Protein AF-A0A356R8E4-F1 (afdb_monomer_lite)

Secondary structure (DSSP, 8-state):
-PPPPHHHHHHHHHHHHHHHHHHHHHHHHHHHHHHHHHT-GGGSTT-HHHHHHHHHHHHHHHHHHHHHHHHHHHHHHHHHHHHHHHHT-------------------

Structure (mmCIF, N/CA/C/O backbone):
data_AF-A0A356R8E4-F1
#
_entry.id   AF-A0A356R8E4-F1
#
loop_
_atom_site.group_PDB
_atom_site.id
_atom_site.type_symbol
_atom_site.label_atom_id
_atom_site.label_alt_id
_atom_site.label_comp_id
_atom_site.label_asym_id
_atom_site.label_entity_id
_atom_site.label_seq_id
_atom_site.pdbx_PDB_ins_code
_atom_site.Cartn_x
_atom_site.Cartn_y
_atom_site.Cartn_z
_atom_site.occupancy
_atom_site.B_iso_or_equiv
_atom_site.auth_seq_id
_atom_site.auth_comp_id
_atom_site.auth_asym_id
_atom_site.auth_atom_id
_atom_site.pdbx_PDB_model_num
ATOM 1 N N . GLU A 1 1 ? -9.125 18.161 23.603 1.00 61.84 1 GLU A N 1
ATOM 2 C CA . GLU A 1 1 ? -9.565 17.359 22.439 1.00 61.84 1 GLU A CA 1
ATOM 3 C C . GLU A 1 1 ? -10.425 16.207 22.950 1.00 61.84 1 GLU A C 1
ATOM 5 O O . GLU A 1 1 ? -10.231 15.809 24.094 1.00 61.84 1 GLU A O 1
ATOM 10 N N . LYS A 1 2 ? -11.423 15.741 22.189 1.00 72.94 2 LYS A N 1
ATOM 11 C CA . LYS A 1 2 ? -12.270 14.612 22.612 1.00 72.94 2 LYS A CA 1
ATOM 12 C C . LYS A 1 2 ? -11.476 13.303 22.434 1.00 72.94 2 LYS A C 1
ATOM 14 O O . LYS A 1 2 ? -10.842 13.168 21.389 1.00 72.94 2 LYS A O 1
ATOM 19 N N . PRO A 1 3 ? -11.492 12.363 23.400 1.00 81.62 3 PRO A N 1
ATOM 20 C CA . PRO A 1 3 ? -10.834 11.070 23.232 1.00 81.62 3 PRO A CA 1
ATOM 21 C C . PRO A 1 3 ? -11.473 10.277 22.083 1.00 81.62 3 PRO A C 1
ATOM 23 O O . PRO A 1 3 ? -12.690 10.333 21.886 1.00 81.62 3 PRO A O 1
ATOM 26 N N . TRP A 1 4 ? -10.641 9.555 21.333 1.00 88.25 4 TRP A N 1
ATOM 27 C CA . TRP A 1 4 ? -11.076 8.675 20.247 1.00 88.25 4 TRP A CA 1
ATOM 28 C C . TRP A 1 4 ? -11.941 7.540 20.796 1.00 88.25 4 TRP A C 1
ATOM 30 O O . TRP A 1 4 ? -11.560 6.886 21.767 1.00 88.25 4 TRP A O 1
ATOM 40 N N . THR A 1 5 ? -13.095 7.294 20.175 1.00 93.31 5 THR A N 1
ATOM 41 C CA . THR A 1 5 ? -13.955 6.159 20.531 1.00 93.31 5 THR A CA 1
ATOM 42 C C . THR A 1 5 ? -13.522 4.892 19.802 1.00 93.31 5 THR A C 1
ATOM 44 O O . THR A 1 5 ? -12.814 4.935 18.790 1.00 93.31 5 THR A O 1
ATOM 47 N N . GLY A 1 6 ? -13.988 3.736 20.285 1.00 93.75 6 GLY A N 1
ATOM 48 C CA . GLY A 1 6 ? -13.728 2.471 19.606 1.00 93.75 6 GLY A CA 1
ATOM 49 C C . GLY A 1 6 ? -14.255 2.444 18.166 1.00 93.75 6 GLY A C 1
ATOM 50 O O . GLY A 1 6 ? -13.584 1.917 17.281 1.00 93.75 6 GLY A O 1
ATOM 51 N N . ALA A 1 7 ? -15.409 3.071 17.912 1.00 94.69 7 ALA A N 1
ATOM 52 C CA . ALA A 1 7 ? -15.980 3.203 16.572 1.00 94.69 7 ALA A CA 1
ATOM 53 C C . ALA A 1 7 ? -15.115 4.078 15.650 1.00 94.69 7 ALA A C 1
ATOM 55 O O . ALA A 1 7 ? -14.849 3.670 14.519 1.00 94.69 7 ALA A O 1
ATOM 56 N N . ASP A 1 8 ? -14.609 5.212 16.149 1.00 95.88 8 ASP A N 1
ATOM 57 C CA . ASP A 1 8 ? -13.756 6.114 15.362 1.00 95.88 8 ASP A CA 1
ATOM 58 C C . ASP A 1 8 ? -12.471 5.400 14.899 1.00 95.88 8 ASP A C 1
ATOM 60 O O . ASP A 1 8 ? -12.039 5.529 13.754 1.00 95.88 8 ASP A O 1
ATOM 64 N N . LEU A 1 9 ? -11.865 4.584 15.769 1.00 96.31 9 LEU A N 1
ATOM 65 C CA . LEU A 1 9 ? -10.667 3.814 15.419 1.00 96.31 9 LEU A CA 1
ATOM 66 C C . LEU A 1 9 ? -10.956 2.719 14.385 1.00 96.31 9 LEU A C 1
ATOM 68 O O . LEU A 1 9 ? -10.120 2.451 13.521 1.00 96.31 9 LEU A O 1
ATOM 72 N N . LEU A 1 10 ? -12.132 2.088 14.434 1.00 97.56 10 LEU A N 1
ATOM 73 C CA . LEU A 1 10 ? -12.525 1.121 13.406 1.00 97.56 10 LEU A CA 1
ATOM 74 C C . LEU A 1 10 ? -12.748 1.788 12.045 1.00 97.56 10 LEU A C 1
ATOM 76 O O . LEU A 1 10 ? -12.331 1.227 11.031 1.00 97.56 10 LEU A O 1
ATOM 80 N N . GLU A 1 11 ? -13.343 2.981 12.020 1.00 97.69 11 GLU A N 1
ATOM 81 C CA . GLU A 1 11 ? -13.487 3.772 10.794 1.00 97.69 11 GLU A CA 1
ATOM 82 C C . GLU A 1 11 ? -12.114 4.149 10.221 1.00 97.69 11 GLU A C 1
ATOM 84 O O . GLU A 1 11 ? -11.840 3.911 9.043 1.00 97.69 11 GLU A O 1
ATOM 89 N N . MET A 1 12 ? -11.196 4.628 11.065 1.00 97.06 12 MET A N 1
ATOM 90 C CA . MET A 1 12 ? -9.822 4.930 10.654 1.00 97.06 12 MET A CA 1
ATOM 91 C C . MET A 1 12 ? -9.090 3.705 10.095 1.00 97.06 12 MET A C 1
ATOM 93 O O . MET A 1 12 ? -8.379 3.813 9.093 1.00 97.06 12 MET A O 1
ATOM 97 N N . ALA A 1 13 ? -9.281 2.526 10.697 1.00 98.00 13 ALA A N 1
ATOM 98 C CA . ALA A 1 13 ? -8.714 1.289 10.172 1.00 98.00 13 ALA A CA 1
ATOM 99 C C . ALA A 1 13 ? -9.215 0.997 8.749 1.00 98.00 13 ALA A C 1
ATOM 101 O O . ALA A 1 13 ? -8.412 0.685 7.871 1.00 98.00 13 ALA A O 1
ATOM 102 N N . GLN A 1 14 ? -10.519 1.155 8.509 1.00 98.31 14 GLN A N 1
ATOM 103 C CA . GLN A 1 14 ? -11.121 0.950 7.193 1.00 98.31 14 GLN A CA 1
ATOM 104 C C . GLN A 1 14 ? -10.590 1.947 6.153 1.00 98.31 14 GLN A C 1
ATOM 106 O O . GLN A 1 14 ? -10.285 1.549 5.028 1.00 98.31 14 GLN A O 1
ATOM 111 N N . LEU A 1 15 ? -10.425 3.220 6.526 1.00 98.38 15 LEU A N 1
ATOM 112 C CA . LEU A 1 15 ? -9.846 4.238 5.644 1.00 98.38 15 LEU A CA 1
ATOM 113 C C . LEU A 1 15 ? -8.406 3.894 5.241 1.00 98.38 15 LEU A C 1
ATOM 115 O O . LEU A 1 15 ? -8.028 4.041 4.075 1.00 98.38 15 LEU A O 1
ATOM 119 N N . TYR A 1 16 ? -7.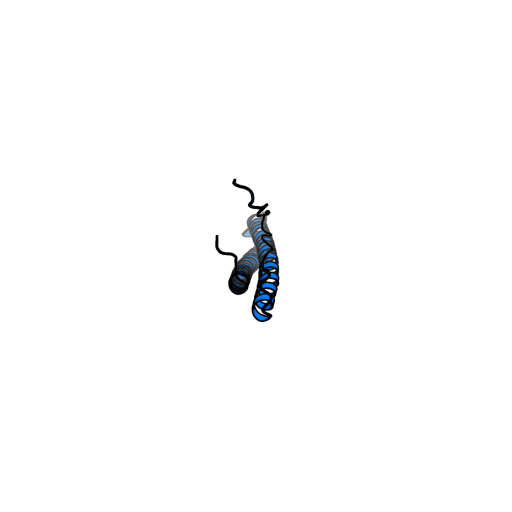594 3.410 6.184 1.00 98.19 16 TYR A N 1
ATOM 120 C CA . TYR A 1 16 ? -6.229 2.981 5.880 1.00 98.19 16 TYR A CA 1
ATOM 121 C C . TYR A 1 16 ? -6.176 1.727 5.012 1.00 98.19 16 TYR A C 1
ATOM 123 O O . TYR A 1 16 ? -5.346 1.678 4.104 1.00 98.19 16 TYR A O 1
ATOM 131 N N . ASP A 1 17 ? -7.063 0.754 5.230 1.00 98.44 17 ASP A N 1
ATOM 132 C CA . ASP A 1 17 ? -7.167 -0.419 4.358 1.00 98.44 17 ASP A CA 1
ATOM 133 C C . ASP A 1 17 ? -7.534 -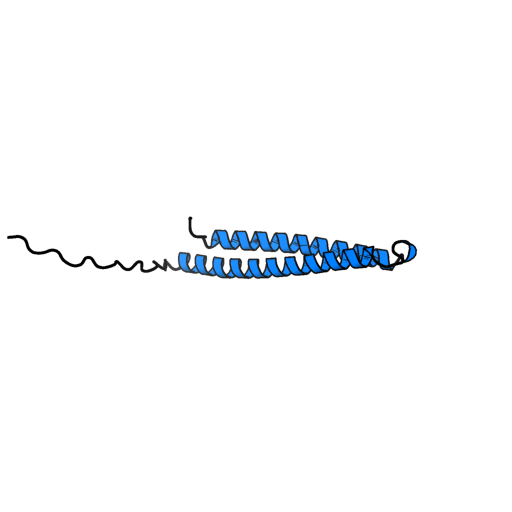0.020 2.924 1.00 98.44 17 ASP A C 1
ATOM 135 O O . ASP A 1 17 ? -6.856 -0.435 1.985 1.00 98.44 17 ASP A O 1
ATOM 139 N N . GLN A 1 18 ? -8.534 0.851 2.748 1.00 98.62 18 GLN A N 1
ATOM 140 C CA . GLN A 1 18 ? -8.932 1.335 1.424 1.00 98.62 18 GLN A CA 1
ATOM 141 C C . GLN A 1 18 ? -7.766 2.027 0.707 1.00 98.62 18 GLN A C 1
ATOM 143 O O . GLN A 1 18 ? -7.463 1.732 -0.449 1.00 98.62 18 GLN A O 1
ATOM 148 N N . LYS A 1 19 ? -7.058 2.917 1.407 1.00 98.56 19 LYS A N 1
ATOM 149 C CA . LYS A 1 19 ? -5.901 3.610 0.835 1.00 98.56 19 LYS A CA 1
ATOM 150 C C . LYS A 1 19 ? -4.752 2.648 0.520 1.00 98.56 19 LYS A C 1
ATOM 152 O O . LYS A 1 19 ? -4.027 2.852 -0.454 1.00 98.56 19 LYS A O 1
ATOM 157 N N . ALA A 1 20 ? -4.568 1.599 1.321 1.00 98.56 20 ALA A N 1
ATOM 158 C CA . ALA A 1 20 ? -3.596 0.559 1.017 1.00 98.56 20 ALA A CA 1
ATOM 159 C C . ALA A 1 20 ? -3.960 -0.166 -0.286 1.00 98.56 20 ALA A C 1
ATOM 161 O O . ALA A 1 20 ? -3.086 -0.332 -1.136 1.00 98.56 20 ALA A O 1
ATOM 162 N N . ASP A 1 21 ? -5.226 -0.537 -0.480 1.00 98.69 21 ASP A N 1
ATOM 163 C CA . ASP A 1 21 ? -5.702 -1.205 -1.700 1.00 98.69 21 ASP A CA 1
ATOM 164 C C . ASP A 1 21 ? -5.504 -0.335 -2.955 1.00 98.69 21 ASP A C 1
ATOM 166 O O . ASP A 1 21 ? -5.077 -0.830 -4.005 1.00 98.69 21 ASP A O 1
ATOM 170 N N . GLU A 1 22 ? -5.734 0.976 -2.845 1.00 98.62 22 GLU A N 1
ATOM 171 C CA . GLU A 1 22 ? -5.472 1.943 -3.919 1.00 98.62 22 GLU A CA 1
ATOM 172 C C . GLU A 1 22 ? -3.987 1.967 -4.319 1.00 98.62 22 GLU A C 1
ATOM 174 O O . GLU A 1 22 ? -3.653 1.865 -5.504 1.00 98.62 22 GLU A O 1
ATOM 179 N N . LEU A 1 23 ? -3.078 2.040 -3.339 1.00 98.62 23 LEU A N 1
ATOM 180 C CA . LEU A 1 23 ? -1.633 2.039 -3.596 1.00 98.62 23 LEU A CA 1
ATOM 181 C C . LEU A 1 23 ? -1.149 0.706 -4.177 1.00 98.62 23 LEU A C 1
ATOM 183 O O . LEU A 1 23 ? -0.296 0.707 -5.066 1.00 98.62 23 LEU A O 1
ATOM 187 N N . GLN A 1 24 ? -1.687 -0.425 -3.712 1.00 98.56 24 GLN A N 1
ATOM 188 C CA . GLN A 1 24 ? -1.360 -1.743 -4.268 1.00 98.56 24 GLN A CA 1
ATOM 189 C C . GLN A 1 24 ? -1.818 -1.853 -5.723 1.00 98.56 24 GLN A C 1
ATOM 191 O O . GLN A 1 24 ? -1.056 -2.296 -6.582 1.00 98.56 24 GLN A O 1
ATOM 196 N N . SER A 1 25 ? -3.026 -1.376 -6.024 1.00 98.62 25 SER A N 1
ATOM 197 C CA . SER A 1 25 ? -3.551 -1.337 -7.392 1.00 98.62 25 SER A CA 1
ATOM 198 C C . SER A 1 25 ? -2.682 -0.469 -8.307 1.00 98.62 25 SER A C 1
ATOM 200 O O . SER A 1 25 ? -2.392 -0.843 -9.448 1.00 98.62 25 SER A O 1
ATOM 202 N N . GLU A 1 26 ? -2.207 0.678 -7.810 1.00 98.50 26 GLU A N 1
ATOM 203 C CA . GLU A 1 26 ? -1.267 1.521 -8.548 1.00 98.50 26 GLU A CA 1
ATOM 204 C C . GLU A 1 26 ? 0.076 0.815 -8.789 1.00 98.50 26 GLU A C 1
ATOM 206 O O . GLU A 1 26 ? 0.594 0.873 -9.909 1.00 98.50 26 GLU A O 1
ATOM 211 N N . ALA A 1 27 ? 0.620 0.135 -7.775 1.00 98.62 27 ALA A N 1
ATOM 212 C CA . ALA A 1 27 ? 1.878 -0.599 -7.874 1.00 98.62 27 ALA A CA 1
ATOM 213 C C . ALA A 1 27 ? 1.814 -1.680 -8.962 1.00 98.62 27 ALA A C 1
ATOM 215 O O . ALA A 1 27 ? 2.645 -1.685 -9.871 1.00 98.62 27 ALA A O 1
ATOM 216 N N . VAL A 1 28 ? 0.764 -2.508 -8.943 1.00 98.62 28 VAL A N 1
ATOM 217 C CA . VAL A 1 28 ? 0.530 -3.555 -9.951 1.00 98.62 28 VAL A CA 1
ATOM 218 C C . VAL A 1 28 ? 0.446 -2.958 -11.356 1.00 98.62 28 VAL A C 1
ATOM 220 O O . VAL A 1 28 ? 1.063 -3.463 -12.295 1.00 98.62 28 VAL A O 1
ATOM 223 N N . ARG A 1 29 ? -0.271 -1.842 -11.527 1.00 98.56 29 ARG A N 1
ATOM 224 C CA . ARG A 1 29 ? -0.385 -1.165 -12.828 1.00 98.56 29 ARG A CA 1
ATOM 225 C C . ARG A 1 29 ? 0.971 -0.668 -13.341 1.00 98.56 29 ARG A C 1
ATOM 227 O O . ARG A 1 29 ? 1.232 -0.725 -14.543 1.00 98.56 29 ARG A O 1
ATOM 234 N N . LEU A 1 30 ? 1.826 -0.146 -12.462 1.00 98.44 30 LEU A N 1
ATOM 235 C CA . LEU A 1 30 ? 3.172 0.311 -12.821 1.00 98.44 30 LEU A CA 1
ATOM 236 C C . LEU A 1 30 ? 4.087 -0.859 -13.198 1.00 98.44 30 LEU A C 1
ATOM 238 O O . LEU A 1 30 ? 4.798 -0.771 -14.200 1.00 98.44 30 LEU A O 1
ATOM 242 N N . GLU A 1 31 ? 4.018 -1.964 -12.458 1.00 98.25 31 GLU A N 1
ATOM 243 C CA . GLU A 1 31 ? 4.751 -3.197 -12.763 1.00 98.25 31 GLU A CA 1
ATOM 244 C C . GLU A 1 31 ? 4.341 -3.766 -14.122 1.00 98.25 31 GLU A C 1
ATOM 246 O O . GLU A 1 31 ? 5.196 -4.031 -14.963 1.00 98.25 31 GLU A O 1
ATOM 251 N N . GLN A 1 32 ? 3.038 -3.857 -14.403 1.00 98.00 32 GLN A N 1
ATOM 252 C CA . GLN A 1 32 ? 2.526 -4.312 -15.701 1.00 98.00 32 GLN A CA 1
ATOM 253 C C . GLN A 1 32 ? 3.023 -3.441 -16.861 1.00 98.00 32 GLN A C 1
ATOM 255 O O . GLN A 1 32 ? 3.407 -3.953 -17.917 1.00 98.00 32 GLN A O 1
ATOM 260 N N . ARG A 1 33 ? 3.067 -2.116 -16.669 1.00 96.38 33 ARG A N 1
ATOM 261 C CA . ARG A 1 33 ? 3.635 -1.193 -17.661 1.00 96.38 33 ARG A CA 1
ATOM 262 C C . ARG A 1 33 ? 5.131 -1.436 -17.863 1.00 96.38 33 ARG A C 1
ATOM 264 O O . ARG A 1 33 ? 5.586 -1.460 -19.005 1.00 96.38 33 ARG A O 1
ATOM 271 N N . ALA A 1 34 ? 5.887 -1.655 -16.788 1.00 96.25 34 ALA A N 1
ATOM 272 C CA . ALA A 1 34 ? 7.316 -1.954 -16.870 1.00 96.25 34 ALA A CA 1
ATOM 273 C C . ALA A 1 34 ? 7.579 -3.282 -17.598 1.00 96.25 34 ALA A C 1
ATOM 275 O O . ALA A 1 34 ? 8.445 -3.344 -18.470 1.00 96.25 34 ALA A O 1
ATOM 276 N N . ILE A 1 35 ? 6.790 -4.316 -17.308 1.00 95.75 35 ILE A N 1
ATOM 277 C CA . ILE A 1 35 ? 6.846 -5.610 -17.999 1.00 95.75 35 ILE A CA 1
ATOM 278 C C . ILE A 1 35 ? 6.556 -5.429 -19.495 1.00 95.75 35 ILE A C 1
ATOM 280 O O . ILE A 1 35 ? 7.332 -5.888 -20.327 1.00 95.75 35 ILE A O 1
ATOM 284 N N . SER A 1 36 ? 5.524 -4.658 -19.846 1.00 95.25 36 SER A N 1
ATOM 285 C CA . SER A 1 36 ? 5.169 -4.387 -21.250 1.00 95.25 36 SER A CA 1
ATOM 286 C C . SER A 1 36 ? 6.291 -3.683 -22.032 1.00 95.25 36 SER A C 1
ATOM 288 O O . SER A 1 36 ? 6.448 -3.895 -23.233 1.00 95.25 36 SER A O 1
ATOM 290 N N . LEU A 1 37 ? 7.089 -2.833 -21.373 1.00 93.19 37 LEU A N 1
ATOM 291 C CA . LEU A 1 37 ? 8.279 -2.228 -21.986 1.00 93.19 37 LEU A CA 1
ATOM 292 C C . LEU A 1 37 ? 9.444 -3.212 -22.117 1.00 93.19 37 LEU A C 1
ATOM 294 O O . LEU A 1 37 ? 10.280 -3.044 -23.002 1.00 93.19 37 LEU A O 1
ATOM 298 N N . ALA A 1 38 ? 9.523 -4.236 -21.265 1.00 90.50 38 ALA A N 1
ATOM 299 C CA . ALA A 1 38 ? 10.582 -5.240 -21.345 1.00 90.50 38 ALA A CA 1
ATOM 300 C C . ALA A 1 38 ? 10.473 -6.066 -22.634 1.00 90.50 38 ALA A C 1
ATOM 302 O O . ALA A 1 38 ? 11.492 -6.429 -23.215 1.00 90.50 38 ALA A O 1
ATOM 303 N N . GLU A 1 39 ? 9.248 -6.265 -23.120 1.00 93.19 39 GLU A N 1
ATOM 304 C CA . GLU A 1 39 ? 8.943 -6.892 -24.412 1.00 93.19 39 GLU A CA 1
ATOM 305 C C . GLU A 1 39 ? 9.273 -5.990 -25.615 1.00 93.19 39 GLU A C 1
ATOM 307 O O . GLU A 1 39 ? 9.331 -6.459 -26.752 1.00 93.19 39 GLU A O 1
ATOM 312 N N . LYS A 1 40 ? 9.518 -4.689 -25.389 1.00 93.50 40 LYS A N 1
ATOM 313 C CA . LYS A 1 40 ? 9.799 -3.690 -26.435 1.00 93.50 40 LYS A CA 1
ATOM 314 C C . LYS A 1 40 ? 11.094 -2.918 -26.144 1.00 93.50 40 LYS A C 1
ATOM 316 O O . LYS A 1 40 ? 11.038 -1.707 -25.921 1.00 93.50 40 LYS A O 1
ATOM 321 N N . PRO A 1 41 ? 12.280 -3.558 -26.211 1.00 89.44 41 PRO A N 1
ATOM 322 C CA . PRO A 1 41 ? 13.541 -2.919 -25.827 1.00 89.44 41 PRO A CA 1
ATOM 323 C C . PRO A 1 41 ? 13.860 -1.634 -26.600 1.00 89.44 41 PRO A C 1
ATOM 325 O O . PRO A 1 41 ? 14.477 -0.732 -26.057 1.00 89.44 41 PRO A O 1
ATOM 328 N N . HIS A 1 42 ? 13.407 -1.503 -27.848 1.00 93.50 42 HIS A N 1
ATOM 329 C CA . HIS A 1 42 ? 13.607 -0.291 -28.652 1.00 93.50 42 HIS A CA 1
ATOM 330 C C . HIS A 1 42 ? 12.873 0.946 -28.099 1.00 93.50 42 HIS A C 1
ATOM 332 O O . HIS A 1 42 ? 13.287 2.066 -28.381 1.00 93.50 42 HIS A O 1
ATOM 338 N N . MET A 1 43 ? 11.812 0.755 -27.307 1.00 93.88 43 MET A N 1
ATOM 339 C CA . MET A 1 43 ? 11.054 1.839 -26.668 1.00 93.88 43 MET A CA 1
ATOM 340 C C . MET A 1 43 ? 11.699 2.324 -25.363 1.00 93.88 43 MET A C 1
ATOM 342 O O . MET A 1 43 ? 11.439 3.445 -24.939 1.00 93.88 43 MET A O 1
ATOM 346 N N . ASP A 1 44 ? 12.536 1.496 -24.730 1.00 94.62 44 ASP A N 1
ATOM 347 C CA . ASP A 1 44 ? 13.326 1.852 -23.544 1.00 94.62 44 ASP A CA 1
ATOM 348 C C . ASP A 1 44 ? 14.699 1.144 -23.570 1.00 94.62 44 ASP A C 1
ATOM 350 O O . ASP A 1 44 ? 14.953 0.241 -22.767 1.00 94.62 44 ASP A O 1
ATOM 354 N N . PRO A 1 45 ? 15.613 1.524 -24.490 1.00 91.06 45 PRO A N 1
ATOM 355 C CA . PRO A 1 45 ? 16.847 0.764 -24.738 1.00 91.06 45 PRO A CA 1
ATOM 356 C C . PRO A 1 45 ? 17.793 0.706 -23.543 1.00 91.06 45 PRO A C 1
ATOM 358 O O . PRO A 1 45 ? 18.583 -0.225 -23.409 1.00 91.06 45 PRO A O 1
ATOM 361 N N . LYS A 1 46 ? 17.727 1.724 -22.680 1.00 94.94 46 LYS A N 1
ATOM 362 C CA . LYS A 1 46 ? 18.548 1.835 -21.471 1.00 94.94 46 LYS A CA 1
ATOM 363 C C . LYS A 1 46 ? 17.810 1.369 -20.213 1.00 94.94 46 LYS A C 1
ATOM 365 O O . LYS A 1 46 ? 18.408 1.353 -19.143 1.00 94.94 46 LYS A O 1
ATOM 370 N N . GLY A 1 47 ? 16.533 0.997 -20.321 1.00 95.12 47 GLY A N 1
ATOM 371 C CA . GLY A 1 47 ? 15.727 0.515 -19.199 1.00 95.12 47 GLY A CA 1
ATOM 372 C C . GLY A 1 47 ? 15.408 1.578 -18.142 1.00 95.12 47 GLY A C 1
ATOM 373 O O . GLY A 1 47 ? 15.055 1.217 -17.015 1.00 95.12 47 GLY A O 1
ATOM 374 N N . PHE A 1 48 ? 15.570 2.870 -18.443 1.00 96.69 48 PHE A N 1
ATOM 375 C CA . PHE A 1 48 ? 15.387 3.936 -17.454 1.00 96.69 48 PHE A CA 1
ATOM 376 C C . PHE A 1 48 ? 13.922 4.082 -17.061 1.00 96.69 48 PHE A C 1
ATOM 378 O O . PHE A 1 48 ? 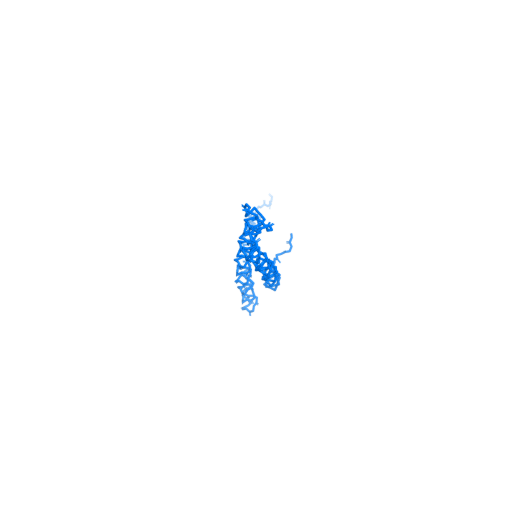13.614 4.217 -15.876 1.00 96.69 48 PHE A O 1
ATOM 385 N N . THR A 1 49 ? 13.011 4.008 -18.032 1.00 96.25 49 THR A N 1
ATOM 386 C CA . THR A 1 49 ? 11.573 4.124 -17.776 1.00 96.25 49 THR A CA 1
ATOM 387 C C . THR A 1 49 ? 11.069 2.922 -16.986 1.00 96.25 49 THR A C 1
ATOM 389 O O . THR A 1 49 ? 10.386 3.098 -15.976 1.00 96.25 49 THR A O 1
ATOM 392 N N . ARG A 1 50 ? 11.475 1.708 -17.376 1.00 96.38 50 ARG A N 1
ATOM 393 C CA . ARG A 1 50 ? 11.204 0.478 -16.619 1.00 96.38 50 ARG A CA 1
ATOM 394 C C . ARG A 1 50 ? 11.673 0.573 -15.179 1.00 96.38 50 ARG A C 1
ATOM 396 O O . ARG A 1 50 ? 10.895 0.321 -14.265 1.00 96.38 50 ARG A O 1
ATOM 403 N N . THR A 1 51 ? 12.935 0.941 -14.984 1.00 97.25 51 THR A N 1
ATOM 404 C CA . THR A 1 51 ? 13.528 1.048 -13.648 1.00 97.25 51 THR A CA 1
ATOM 405 C C . THR A 1 51 ? 12.794 2.097 -12.816 1.00 97.25 51 THR A C 1
ATOM 407 O O . THR A 1 51 ? 12.453 1.831 -11.667 1.00 97.25 51 THR A O 1
ATOM 410 N N . GLY A 1 52 ? 12.462 3.248 -13.407 1.00 97.88 52 GLY A N 1
ATOM 411 C CA . GLY A 1 52 ? 11.677 4.292 -12.751 1.00 97.88 52 GLY A CA 1
ATOM 412 C C . GLY A 1 52 ? 10.305 3.802 -12.281 1.00 97.88 52 GLY A C 1
ATOM 413 O O . GLY A 1 52 ? 9.947 4.001 -11.122 1.00 97.88 52 GLY A O 1
ATOM 414 N N . TRP A 1 53 ? 9.548 3.108 -13.134 1.00 98.19 53 TRP A N 1
ATOM 415 C CA . TRP A 1 53 ? 8.246 2.553 -12.744 1.00 98.19 53 TRP A CA 1
ATOM 416 C C . TRP A 1 53 ? 8.355 1.478 -11.664 1.00 98.19 53 TRP A C 1
ATOM 418 O O . TRP A 1 53 ? 7.558 1.499 -10.730 1.00 98.19 53 TRP A O 1
ATOM 428 N N . MET A 1 54 ? 9.357 0.598 -11.736 1.00 98.25 54 MET A N 1
ATOM 429 C CA . MET A 1 54 ? 9.588 -0.425 -10.708 1.00 98.25 54 MET A CA 1
ATOM 430 C C . MET A 1 54 ? 9.956 0.186 -9.348 1.00 98.25 54 MET A C 1
ATOM 432 O O . MET A 1 54 ? 9.498 -0.296 -8.311 1.00 98.25 54 MET A O 1
ATOM 436 N N . LEU A 1 55 ? 10.740 1.271 -9.333 1.00 98.50 55 LEU A N 1
ATOM 437 C CA . LEU A 1 55 ? 11.059 2.007 -8.105 1.00 98.50 55 LEU A CA 1
ATOM 438 C C . LEU A 1 55 ? 9.806 2.635 -7.485 1.00 98.50 55 LEU A C 1
ATOM 440 O O . LEU A 1 55 ? 9.588 2.513 -6.278 1.00 98.50 55 LEU A O 1
ATOM 444 N N . ILE A 1 56 ? 8.955 3.262 -8.304 1.00 98.25 56 ILE A N 1
ATOM 445 C CA . ILE A 1 56 ? 7.694 3.841 -7.825 1.00 98.25 56 ILE A CA 1
ATOM 446 C C . ILE A 1 56 ? 6.773 2.733 -7.301 1.00 98.25 56 ILE A C 1
ATOM 448 O O . ILE A 1 56 ? 6.260 2.862 -6.192 1.00 98.25 56 ILE A O 1
ATOM 452 N N . ALA A 1 57 ? 6.610 1.626 -8.032 1.00 98.44 57 ALA A N 1
ATOM 453 C CA . ALA A 1 57 ? 5.807 0.484 -7.589 1.00 98.44 57 ALA A CA 1
ATOM 454 C C . ALA A 1 57 ? 6.289 -0.067 -6.238 1.00 98.44 57 ALA A C 1
ATOM 456 O O . ALA A 1 57 ? 5.493 -0.239 -5.317 1.00 98.44 57 ALA A O 1
ATOM 457 N N . SER A 1 58 ? 7.604 -0.233 -6.071 1.00 98.50 58 SER A N 1
ATOM 458 C CA . SER A 1 58 ? 8.207 -0.674 -4.805 1.00 98.50 58 SER A CA 1
ATOM 459 C C . SER A 1 58 ? 7.898 0.289 -3.653 1.00 98.50 58 SER A C 1
ATOM 461 O O . SER A 1 58 ? 7.557 -0.139 -2.549 1.00 98.50 58 SER A O 1
ATOM 463 N N . SER A 1 59 ? 7.959 1.601 -3.905 1.00 98.62 59 SER A N 1
ATOM 464 C CA . SER A 1 59 ? 7.565 2.610 -2.917 1.00 98.62 59 SER A CA 1
ATOM 465 C C . SER A 1 59 ? 6.080 2.516 -2.557 1.00 98.62 59 SER A C 1
ATOM 467 O O . SER A 1 59 ? 5.742 2.666 -1.385 1.00 98.62 59 SER A O 1
ATOM 469 N N . ARG A 1 60 ? 5.197 2.252 -3.527 1.00 98.44 60 ARG A N 1
ATOM 470 C CA . ARG A 1 60 ? 3.752 2.090 -3.295 1.00 98.44 60 ARG A CA 1
ATOM 471 C C . ARG A 1 60 ? 3.440 0.847 -2.471 1.00 98.44 60 ARG A C 1
ATOM 473 O O . ARG A 1 60 ? 2.671 0.946 -1.518 1.00 98.44 60 ARG A O 1
ATOM 480 N N . TRP A 1 61 ? 4.099 -0.276 -2.754 1.00 98.50 61 TRP A N 1
ATOM 481 C CA . TRP A 1 61 ? 4.005 -1.483 -1.931 1.00 98.50 61 TRP A CA 1
ATOM 482 C C . TRP A 1 61 ? 4.423 -1.238 -0.485 1.00 98.50 61 TRP A C 1
ATOM 484 O O . TRP A 1 61 ? 3.721 -1.658 0.436 1.00 98.50 61 TRP A O 1
ATOM 494 N N . LYS A 1 62 ? 5.536 -0.524 -0.279 1.00 98.62 62 LYS A N 1
ATOM 495 C CA . LYS A 1 62 ? 6.005 -0.170 1.064 1.00 98.62 62 LYS A CA 1
ATOM 496 C C . LYS A 1 62 ? 4.968 0.669 1.815 1.00 98.62 62 LYS A C 1
ATOM 498 O O . LYS A 1 62 ? 4.583 0.298 2.918 1.00 98.62 62 LYS A O 1
ATOM 503 N N . SER A 1 63 ? 4.462 1.738 1.201 1.00 98.56 63 SER A N 1
ATOM 504 C CA . SER A 1 63 ? 3.452 2.596 1.831 1.00 98.56 63 SER A CA 1
ATOM 505 C C . SER A 1 63 ? 2.128 1.870 2.087 1.00 98.56 63 SER A C 1
ATOM 507 O O . SER A 1 63 ? 1.504 2.082 3.122 1.00 98.56 63 SER A O 1
ATOM 509 N N . ALA A 1 64 ? 1.703 0.972 1.193 1.00 98.50 64 ALA A N 1
ATOM 510 C CA . ALA A 1 64 ? 0.527 0.138 1.428 1.00 98.50 64 ALA A CA 1
ATOM 511 C C . ALA A 1 64 ? 0.713 -0.792 2.635 1.00 98.50 64 ALA A C 1
ATOM 513 O O . ALA A 1 64 ? -0.212 -0.977 3.421 1.00 98.50 64 ALA A O 1
ATOM 514 N N . LYS A 1 65 ? 1.911 -1.365 2.803 1.00 98.50 65 LYS A N 1
ATOM 515 C CA . LYS A 1 65 ? 2.237 -2.192 3.968 1.00 98.50 65 LYS A CA 1
ATOM 516 C C . LYS A 1 65 ? 2.152 -1.383 5.267 1.00 98.50 65 LYS A C 1
ATOM 518 O O . LYS A 1 65 ? 1.487 -1.824 6.196 1.00 98.50 65 LYS A O 1
ATOM 523 N N . GLU A 1 66 ? 2.758 -0.198 5.300 1.00 98.56 66 GLU A N 1
ATOM 524 C CA . GLU A 1 66 ? 2.711 0.712 6.456 1.00 98.56 66 GLU A CA 1
ATOM 525 C C . GLU A 1 66 ? 1.262 1.092 6.817 1.00 98.56 66 GLU A C 1
ATOM 527 O O . GLU A 1 66 ? 0.879 1.060 7.985 1.00 98.56 66 GLU A O 1
ATOM 532 N N . LEU A 1 67 ? 0.416 1.374 5.818 1.00 98.50 67 LEU A N 1
ATOM 533 C CA . LEU A 1 67 ? -1.011 1.635 6.035 1.00 98.50 67 LEU A CA 1
ATOM 534 C C . LEU A 1 67 ? -1.745 0.427 6.623 1.00 98.50 67 LEU A C 1
ATOM 536 O O . LEU A 1 67 ? -2.538 0.603 7.543 1.00 98.50 67 LEU A O 1
ATOM 540 N N . ARG A 1 68 ? -1.470 -0.794 6.150 1.00 98.31 68 ARG A N 1
ATOM 541 C CA . ARG A 1 68 ? -2.080 -2.014 6.709 1.00 98.31 68 ARG A CA 1
ATOM 542 C C . ARG A 1 68 ? -1.631 -2.281 8.145 1.00 98.31 68 ARG A C 1
ATOM 544 O O . ARG A 1 68 ? -2.436 -2.723 8.960 1.00 98.31 68 ARG A O 1
ATOM 551 N N . GLU A 1 69 ? -0.373 -1.996 8.470 1.00 98.44 69 GLU A N 1
ATOM 552 C CA . GLU A 1 69 ? 0.132 -2.073 9.845 1.00 98.44 69 GLU A CA 1
ATOM 553 C C . GLU A 1 69 ? -0.601 -1.063 10.745 1.00 98.44 69 GLU A C 1
ATOM 555 O O . GLU A 1 69 ? -1.095 -1.430 11.812 1.00 98.44 69 GLU A O 1
ATOM 560 N N . MET A 1 70 ? -0.787 0.178 10.279 1.00 97.69 70 MET A N 1
ATOM 561 C CA . MET A 1 70 ? -1.598 1.172 10.989 1.00 97.69 70 MET A CA 1
ATOM 562 C C . MET A 1 70 ? -3.061 0.743 11.123 1.00 97.69 70 MET A C 1
ATOM 564 O O . MET A 1 70 ? -3.613 0.838 12.219 1.00 97.69 70 MET A O 1
ATOM 568 N N . ALA A 1 71 ? -3.682 0.226 10.063 1.00 98.06 71 ALA A N 1
ATOM 569 C CA . ALA A 1 71 ? -5.050 -0.282 10.101 1.00 98.06 71 ALA A CA 1
ATOM 570 C C . ALA A 1 71 ? -5.208 -1.400 11.140 1.00 98.06 71 ALA A C 1
ATOM 572 O O . ALA A 1 71 ? -6.167 -1.401 11.909 1.00 98.06 71 ALA A O 1
ATOM 573 N N . ALA A 1 72 ? -4.242 -2.320 11.223 1.00 98.25 72 ALA A N 1
ATOM 574 C CA . ALA A 1 72 ? -4.244 -3.389 12.216 1.00 98.25 72 ALA A CA 1
ATOM 575 C C . ALA A 1 72 ? -4.172 -2.848 13.654 1.00 98.25 72 ALA A C 1
ATOM 577 O O . ALA A 1 72 ? -4.933 -3.311 14.507 1.00 98.25 72 ALA A O 1
ATOM 578 N N . MET A 1 73 ? -3.326 -1.842 13.912 1.00 97.81 73 MET A N 1
ATOM 579 C CA . MET A 1 73 ? -3.245 -1.182 15.222 1.00 97.81 73 MET A CA 1
ATOM 580 C C . MET A 1 73 ? -4.578 -0.529 15.607 1.00 97.81 73 MET A C 1
ATOM 582 O O . MET A 1 73 ? -5.113 -0.815 16.678 1.00 97.81 73 MET A O 1
ATOM 586 N N . HIS A 1 74 ? -5.160 0.271 14.709 1.00 96.88 74 HIS A N 1
ATOM 587 C CA . HIS A 1 74 ? -6.439 0.948 14.951 1.00 96.88 74 HIS A CA 1
ATOM 588 C C . HIS A 1 74 ? -7.580 -0.056 15.140 1.00 96.88 74 HIS A C 1
ATOM 590 O O . HIS A 1 74 ? -8.409 0.097 16.032 1.00 96.88 74 HIS A O 1
ATOM 596 N N . ARG A 1 75 ? -7.595 -1.144 14.364 1.00 97.56 75 ARG A N 1
ATOM 597 C CA . ARG A 1 75 ? -8.605 -2.198 14.490 1.00 97.56 75 ARG A CA 1
ATOM 598 C C . ARG A 1 75 ? -8.494 -2.951 15.813 1.00 97.56 75 ARG A C 1
ATOM 600 O O . ARG A 1 75 ? -9.516 -3.307 16.397 1.00 97.56 75 ARG A O 1
ATOM 607 N N . SER A 1 76 ? -7.271 -3.228 16.263 1.00 97.31 76 SER A N 1
ATOM 608 C CA . SER A 1 76 ? -7.021 -3.875 17.552 1.00 97.31 76 SER A CA 1
ATOM 609 C C . SER A 1 76 ? -7.497 -2.989 18.701 1.00 97.31 76 SER A C 1
ATOM 611 O O . SER A 1 76 ? -8.255 -3.447 19.556 1.00 97.31 76 SER A O 1
ATOM 613 N N . GLU A 1 77 ? -7.116 -1.713 18.685 1.00 96.44 77 GLU A N 1
ATOM 614 C CA . GLU A 1 77 ? -7.477 -0.768 19.739 1.00 96.44 77 GLU A CA 1
ATOM 615 C C . GLU A 1 77 ? -8.974 -0.436 19.737 1.00 96.44 77 GLU A C 1
ATOM 617 O O . GLU A 1 77 ? -9.615 -0.462 20.785 1.00 96.44 77 GLU A O 1
ATOM 622 N N . GLY A 1 78 ? -9.577 -0.245 18.562 1.00 96.44 78 GLY A N 1
ATOM 623 C CA . GLY A 1 78 ? -11.016 -0.014 18.435 1.00 96.44 78 GLY A CA 1
ATOM 624 C C . GLY A 1 78 ? -11.844 -1.165 19.008 1.00 96.44 78 GLY A C 1
ATOM 625 O O . GLY A 1 78 ? -12.789 -0.944 19.764 1.00 96.44 78 GLY A O 1
ATOM 626 N N . LYS A 1 79 ? -11.442 -2.416 18.741 1.00 95.88 79 LYS A N 1
ATOM 627 C CA . LYS A 1 79 ? -12.075 -3.601 19.346 1.00 95.88 79 LYS A CA 1
ATOM 628 C C . LYS A 1 79 ? -11.904 -3.647 20.863 1.00 95.88 79 LYS A C 1
ATOM 630 O O . LYS A 1 79 ? -12.837 -4.055 21.551 1.00 95.88 79 LYS A O 1
ATOM 635 N N . ARG A 1 80 ? -10.736 -3.245 21.378 1.00 95.19 80 ARG A N 1
ATOM 636 C CA . ARG A 1 80 ? -10.465 -3.182 22.820 1.00 95.19 80 ARG A CA 1
ATOM 637 C C . ARG A 1 80 ? -11.392 -2.177 23.505 1.00 95.19 80 ARG A C 1
ATOM 639 O O . ARG A 1 80 ? -12.038 -2.537 24.483 1.00 95.19 80 ARG A O 1
ATOM 646 N N . LEU A 1 81 ? -11.505 -0.962 22.967 1.00 93.75 81 LEU A N 1
ATOM 647 C CA . LEU A 1 81 ? -12.362 0.090 23.525 1.00 93.75 81 LEU A CA 1
ATOM 648 C C . LEU A 1 81 ? -13.846 -0.296 23.496 1.00 93.75 81 LEU A C 1
ATOM 650 O O . LEU A 1 81 ? -14.513 -0.203 24.521 1.00 93.75 81 LEU A O 1
ATOM 654 N N . LEU A 1 82 ? -14.343 -0.831 22.375 1.00 92.81 82 LEU A N 1
ATOM 655 C CA . LEU A 1 82 ? -15.735 -1.296 22.287 1.00 92.81 82 LEU A CA 1
ATOM 656 C C . LEU A 1 82 ? -16.048 -2.430 23.278 1.00 92.81 82 LEU A C 1
ATOM 658 O O . LEU A 1 82 ? -17.170 -2.534 23.771 1.00 92.81 82 LEU A O 1
ATOM 662 N N . ALA A 1 83 ? -15.077 -3.302 23.566 1.00 91.94 83 ALA A N 1
ATOM 663 C CA . ALA A 1 83 ? -15.250 -4.362 24.555 1.00 91.94 83 ALA A CA 1
ATOM 664 C C . ALA A 1 83 ? -15.346 -3.804 25.985 1.00 91.94 83 ALA A C 1
ATOM 666 O O . ALA A 1 83 ? -16.175 -4.278 26.759 1.00 91.94 83 ALA A O 1
ATOM 667 N N . LEU A 1 84 ? -14.548 -2.783 26.316 1.00 88.81 84 LEU A N 1
ATOM 668 C CA . LEU A 1 84 ? -14.608 -2.099 27.612 1.00 88.81 84 LEU A CA 1
ATOM 669 C C . LEU A 1 84 ? -15.938 -1.359 27.800 1.00 88.81 84 LEU A C 1
ATOM 671 O O . LEU A 1 84 ? -16.603 -1.543 28.817 1.00 88.81 84 LEU A O 1
ATOM 675 N N . GLU A 1 85 ? -16.386 -0.627 26.776 1.00 82.19 85 GLU A N 1
ATOM 676 C CA . GLU A 1 85 ? -17.688 0.056 26.772 1.00 82.19 85 GLU A CA 1
ATOM 677 C C . GLU A 1 85 ? -18.850 -0.922 27.009 1.00 82.19 85 GLU A C 1
ATOM 679 O O . GLU A 1 85 ? -19.772 -0.637 27.774 1.00 82.19 85 GLU A O 1
ATOM 684 N N . LYS A 1 86 ? -18.797 -2.109 26.389 1.00 76.94 86 LYS A N 1
ATOM 685 C CA . LYS A 1 86 ? -19.835 -3.140 26.525 1.00 76.94 86 LYS A CA 1
ATOM 686 C C . LYS A 1 86 ? -19.850 -3.810 27.903 1.00 76.94 86 LYS A C 1
ATOM 688 O O . LYS A 1 86 ? -20.911 -4.245 28.347 1.00 76.94 86 LYS A O 1
ATOM 693 N N . ASN A 1 87 ? -18.699 -3.907 28.564 1.00 73.38 87 ASN A N 1
ATOM 694 C CA . ASN A 1 87 ? -18.561 -4.580 29.855 1.00 73.38 87 ASN A CA 1
ATOM 695 C C . ASN A 1 87 ? -18.849 -3.659 31.055 1.00 73.38 87 ASN A C 1
ATOM 697 O O . ASN A 1 87 ? -18.812 -4.124 32.190 1.00 73.38 87 ASN A O 1
ATOM 701 N N . GLY A 1 88 ? -19.152 -2.374 30.831 1.00 59.38 88 GLY A N 1
ATOM 702 C CA . GLY A 1 88 ? -19.434 -1.409 31.902 1.00 59.38 88 GLY A CA 1
ATOM 703 C C . GLY A 1 88 ? -18.204 -1.000 32.723 1.00 59.38 88 GLY A C 1
ATOM 704 O O . GLY A 1 88 ? -18.320 -0.166 33.618 1.00 59.38 88 GLY A O 1
ATOM 705 N N . GLU A 1 89 ? -17.027 -1.537 32.400 1.00 54.19 89 GLU A N 1
ATOM 706 C CA . GLU A 1 89 ? -15.740 -1.045 32.879 1.00 54.19 89 GLU A CA 1
ATOM 707 C C . GLU A 1 89 ? -15.373 0.178 32.047 1.00 54.19 89 GLU A C 1
ATOM 709 O O . GLU A 1 89 ? -14.656 0.096 31.053 1.00 54.19 89 GLU A O 1
ATOM 714 N N . VAL A 1 90 ? -15.890 1.335 32.451 1.00 52.94 90 VAL A N 1
ATOM 715 C CA . VAL A 1 90 ? -15.223 2.592 32.124 1.00 52.94 90 VAL A CA 1
ATOM 716 C C . VAL A 1 90 ? -13.961 2.593 32.984 1.00 52.94 90 VAL A C 1
ATOM 718 O O . VAL A 1 90 ? -14.099 2.618 34.209 1.00 52.94 90 VAL A O 1
ATOM 721 N N . PRO A 1 91 ? -12.740 2.542 32.424 1.00 47.91 91 PRO A N 1
ATOM 722 C CA . PRO A 1 91 ? -11.561 2.868 33.199 1.00 47.91 91 PRO A CA 1
ATOM 723 C C . PRO A 1 91 ? -11.689 4.361 33.487 1.00 47.91 91 PRO A C 1
ATOM 725 O O . PRO A 1 91 ? -11.370 5.209 32.655 1.00 47.91 91 PRO A O 1
ATOM 728 N N . THR A 1 92 ? -12.265 4.697 34.636 1.00 49.72 92 THR A N 1
ATOM 729 C CA . THR A 1 92 ? -11.981 5.970 35.273 1.00 49.72 92 THR A CA 1
ATOM 730 C C . THR A 1 92 ? -10.487 5.940 35.520 1.00 49.72 92 THR A C 1
ATOM 732 O O . THR A 1 92 ? -10.024 5.221 36.399 1.00 49.72 92 THR A O 1
ATOM 735 N N . GLU A 1 93 ? -9.723 6.636 34.680 1.00 53.69 93 GLU A N 1
ATOM 736 C CA . GLU A 1 93 ? -8.385 7.046 35.072 1.00 53.69 93 GLU A CA 1
ATOM 737 C C . GLU A 1 93 ? -8.541 7.727 36.432 1.00 53.69 93 GLU A C 1
ATOM 739 O O . GLU A 1 93 ? -9.234 8.743 36.551 1.00 53.69 93 GLU A O 1
ATOM 744 N N . ASP A 1 94 ? -7.986 7.090 37.462 1.00 47.84 94 ASP A N 1
ATOM 745 C CA . ASP A 1 94 ? -7.912 7.604 38.818 1.00 47.84 94 ASP A CA 1
ATOM 746 C C . ASP A 1 94 ? -7.116 8.912 38.788 1.00 47.84 94 ASP A C 1
ATOM 748 O O . ASP A 1 94 ? -5.903 8.958 38.986 1.00 47.84 94 ASP A O 1
ATOM 752 N N . LEU A 1 95 ? -7.816 10.017 38.531 1.00 53.72 95 LEU A N 1
ATOM 753 C CA . LEU A 1 95 ? -7.388 11.343 38.943 1.00 53.72 95 LEU A CA 1
ATOM 754 C C . LEU A 1 95 ? -7.641 11.440 40.448 1.00 53.72 95 L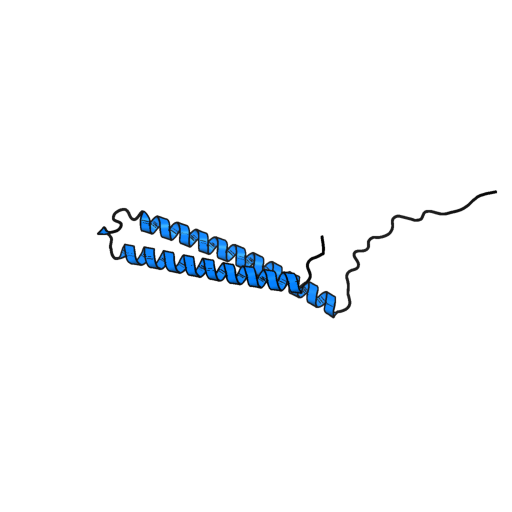EU A C 1
ATOM 756 O O . LEU A 1 95 ? -8.556 12.126 40.917 1.00 53.72 95 LEU A O 1
ATOM 760 N N . ASP A 1 96 ? -6.834 10.699 41.205 1.00 46.47 96 AS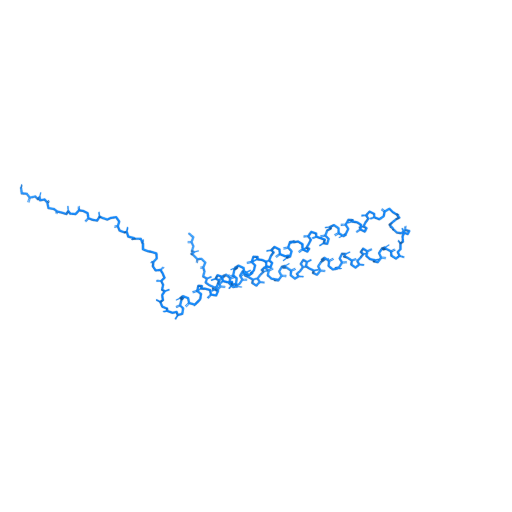P A N 1
ATOM 761 C CA . ASP A 1 96 ? -6.720 10.833 42.646 1.00 46.47 96 ASP A CA 1
ATOM 762 C C . ASP A 1 96 ? -6.217 12.241 42.967 1.00 46.47 96 ASP A C 1
ATOM 764 O O . ASP A 1 96 ? -5.030 12.552 42.977 1.00 46.47 96 ASP A O 1
ATOM 768 N N . LYS A 1 97 ? -7.195 13.120 43.184 1.00 47.00 97 LYS A N 1
ATOM 769 C CA . LYS A 1 97 ? -7.354 13.913 44.404 1.00 47.00 97 LYS A CA 1
ATOM 770 C C . LYS A 1 97 ? -6.056 14.075 45.199 1.00 47.00 97 LYS A C 1
ATOM 772 O O . LYS A 1 97 ? -5.837 13.399 46.206 1.00 47.00 97 LYS A O 1
ATOM 777 N N . GLU A 1 98 ? -5.280 15.091 44.841 1.00 43.75 98 GLU A N 1
ATOM 778 C CA . GLU A 1 98 ? -4.424 15.755 45.816 1.00 43.75 98 GLU A CA 1
ATOM 779 C C . GLU A 1 98 ? -5.308 16.352 46.926 1.00 43.75 98 GLU A C 1
ATOM 781 O O . GLU A 1 98 ? -5.944 17.394 46.787 1.00 43.75 98 GLU A O 1
ATOM 786 N N . GLY A 1 99 ? -5.411 15.590 48.014 1.00 40.34 99 GLY A N 1
ATOM 787 C CA . GLY A 1 99 ? -5.361 16.048 49.399 1.00 40.34 99 GLY A CA 1
ATOM 788 C C . GLY A 1 99 ? -6.066 17.357 49.749 1.00 40.34 99 GLY A C 1
ATOM 789 O O . GLY A 1 99 ? -5.430 18.394 49.913 1.00 40.34 99 GLY A O 1
ATOM 790 N N . ASN A 1 100 ? -7.356 17.261 50.071 1.00 41.84 100 ASN A N 1
ATOM 791 C CA . ASN A 1 100 ? -7.983 18.165 51.032 1.00 41.84 100 ASN A CA 1
ATOM 792 C C . ASN A 1 100 ? -7.374 17.904 52.426 1.00 41.84 100 ASN A C 1
ATOM 794 O O . ASN A 1 100 ? -7.853 17.051 53.177 1.00 41.84 100 ASN A O 1
ATOM 798 N N . ALA A 1 101 ? -6.286 18.601 52.758 1.00 48.75 101 ALA A N 1
ATOM 799 C CA . ALA A 1 101 ? -5.724 18.621 54.102 1.00 48.75 101 ALA A CA 1
ATOM 800 C C . ALA A 1 101 ? -6.444 19.683 54.955 1.00 48.75 101 ALA A C 1
ATOM 802 O O . ALA A 1 101 ? -6.101 20.859 54.938 1.00 48.75 101 ALA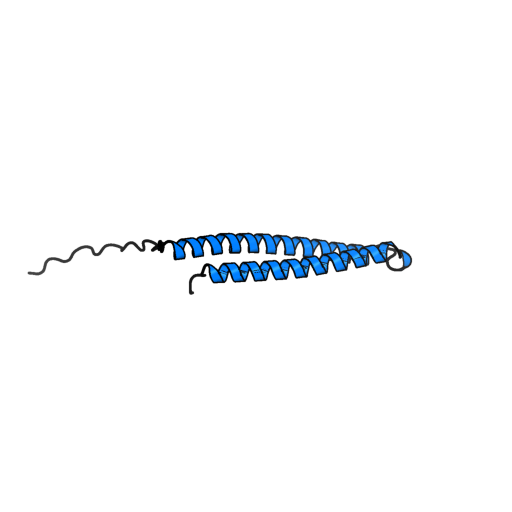 A O 1
ATOM 803 N N . ALA A 1 102 ? -7.440 19.206 55.702 1.00 43.94 102 ALA A N 1
ATOM 804 C CA . ALA A 1 102 ? -7.838 19.641 57.042 1.00 43.94 102 ALA A CA 1
ATOM 805 C C . ALA A 1 102 ? -8.136 21.138 57.309 1.00 43.94 102 ALA A C 1
ATOM 807 O O . ALA A 1 102 ? -7.261 21.973 57.522 1.00 43.94 102 ALA A O 1
ATOM 808 N N . GLN A 1 103 ? -9.431 21.411 57.503 1.00 49.62 103 GLN A N 1
ATOM 809 C CA . GLN A 1 103 ? -9.944 22.472 58.375 1.00 49.62 103 GLN A CA 1
ATOM 810 C C . GLN A 1 103 ? -9.558 22.260 59.857 1.00 49.62 103 GLN A C 1
ATOM 812 O O . GLN A 1 103 ? -9.366 21.123 60.292 1.00 49.62 103 GLN A O 1
ATOM 817 N N . LYS A 1 104 ? -9.684 23.365 60.620 1.00 46.31 104 LYS A N 1
ATOM 818 C CA . LYS A 1 104 ? -9.704 23.578 62.094 1.00 46.31 104 LYS A CA 1
ATOM 819 C C . LYS A 1 104 ? -8.372 24.138 62.628 1.00 46.31 104 LYS A C 1
ATOM 821 O O . LYS A 1 104 ? -7.338 23.520 62.460 1.00 46.31 104 LYS A O 1
ATOM 826 N N . HIS A 1 105 ? -8.299 25.311 63.258 1.00 39.88 105 HIS A N 1
ATOM 827 C CA . HIS A 1 105 ? -9.189 25.891 64.264 1.00 39.88 105 HIS A CA 1
ATOM 828 C C . HIS A 1 105 ? -9.234 27.426 64.182 1.00 39.88 105 HIS A C 1
ATOM 830 O O . HIS A 1 105 ? -8.202 28.070 64.028 1.00 39.88 105 HIS A O 1
ATOM 836 N N . GLY A 1 106 ? -10.429 27.989 64.367 1.00 40.66 106 GLY A N 1
ATOM 837 C CA . GLY A 1 106 ? -10.615 29.348 64.860 1.00 40.66 106 GLY A CA 1
ATOM 838 C C . GLY A 1 106 ? -11.171 29.292 66.281 1.00 40.66 106 GLY A C 1
ATOM 839 O O . GLY A 1 106 ? -12.110 28.535 66.533 1.00 40.66 106 GLY A O 1
ATOM 840 N N . THR A 1 107 ? -10.565 30.081 67.162 1.00 46.19 107 THR A N 1
ATOM 841 C CA . THR A 1 107 ? -11.146 30.772 68.325 1.00 46.19 107 THR A CA 1
ATOM 842 C C . THR A 1 107 ? -10.238 31.947 68.620 1.00 46.19 107 THR A C 1
ATOM 844 O O . THR A 1 107 ? -9.011 31.701 68.654 1.00 46.19 107 THR A O 1
#

Radius of gyration: 26.7 Å; chains: 1; bounding box: 38×38×97 Å

pLDDT: mean 86.23, std 19.45, range [39.88, 98.69]

Foldseek 3Di:
DDDDALVNLLVLLVVLLVLLVVLQVQLVVLQVVLVVVVVVCVVPVPSPSSVVSNVSSVVSNVSSVVSNVSSVVSNVVSVVRVVCVVVVNPPPPPPDDDDPPDDDDDD

Sequence (107 aa):
EKPWTGADLLEMAQLYDQKADELQSEAVRLEQRAISLAEKPHMDPKGFTRTGWMLIASSRWKSAKELREMAAMHRSEGKRLLALEKNGEVPTEDLDKEGNAAQKHGT